Protein AF-A0A2S8AEC3-F1 (afdb_monomer_lite)

Organism: NCBI:txid1679466

Sequence (102 aa):
MLKLQIAQNQRFCFPKEDSAPKNPKIYFIPKPKCLGIDSMGEFTSAFKLSNQFLDETGKPVPYIHIANTLAEAFNFTFGDAYKSKSRVFNRKTCNLTNALDY

pLDDT: mean 73.84, std 20.26, range [26.81, 94.19]

Secondary structure (DSSP, 8-state):
-----------------SS-------------TT--HHHHHHHHHHHHHHT--B-TTSPBPPHHHHHHHHHHHTT---S-HHHHHHHHHTS-GGG--TTS--

Structure (mmCIF, N/CA/C/O backbone):
data_AF-A0A2S8AEC3-F1
#
_entry.id   AF-A0A2S8AEC3-F1
#
loop_
_atom_site.group_PDB
_atom_site.id
_atom_site.type_symbol
_atom_site.label_atom_id
_atom_site.label_alt_id
_atom_site.label_comp_id
_atom_site.label_asym_id
_atom_site.label_entity_id
_atom_site.label_seq_id
_atom_site.pdbx_PDB_ins_code
_atom_site.Cartn_x
_atom_site.Cartn_y
_atom_site.Cartn_z
_atom_site.occupancy
_atom_site.B_iso_or_equiv
_atom_site.auth_seq_id
_atom_site.auth_comp_id
_atom_site.auth_asym_id
_atom_site.auth_atom_id
_atom_site.pdbx_PDB_model_num
ATOM 1 N N . MET A 1 1 ? -5.143 16.862 -0.279 1.00 30.19 1 MET A N 1
ATOM 2 C CA . MET A 1 1 ? -4.598 16.845 1.098 1.00 30.19 1 MET A CA 1
ATOM 3 C C . MET A 1 1 ? -5.369 15.788 1.886 1.00 30.19 1 MET A C 1
ATOM 5 O O . MET A 1 1 ? -6.481 16.062 2.320 1.00 30.19 1 MET A O 1
ATOM 9 N N . LEU A 1 2 ? -4.853 14.557 1.962 1.00 26.8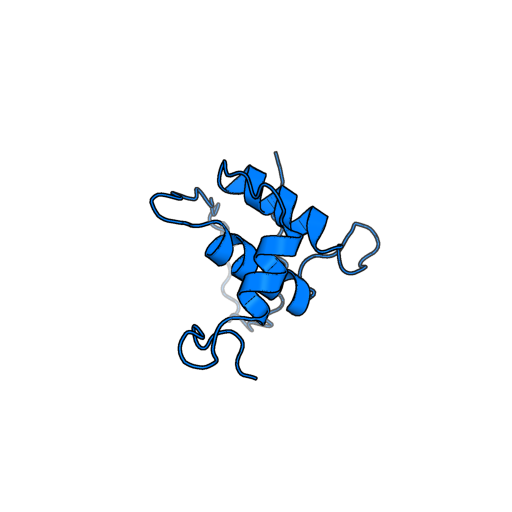1 2 LEU A N 1
ATOM 10 C CA . LEU A 1 2 ? -5.525 13.448 2.652 1.00 26.81 2 LEU A CA 1
ATOM 11 C C . LEU A 1 2 ? -5.473 13.658 4.174 1.00 26.81 2 LEU A C 1
ATOM 13 O O . LEU A 1 2 ? -4.396 13.773 4.757 1.00 26.81 2 LEU A O 1
ATOM 17 N N . LYS A 1 3 ? -6.644 13.715 4.820 1.00 31.31 3 LYS A N 1
ATOM 18 C CA . LYS A 1 3 ? -6.771 13.624 6.279 1.00 31.31 3 LYS A CA 1
ATOM 19 C C . LYS A 1 3 ? -6.687 12.149 6.661 1.00 31.31 3 LYS A C 1
ATOM 21 O O . LYS A 1 3 ? -7.661 11.421 6.515 1.00 31.31 3 LYS A O 1
ATOM 26 N N . LEU A 1 4 ? -5.535 11.718 7.162 1.00 37.09 4 LEU A N 1
ATOM 27 C CA . LEU A 1 4 ? -5.413 10.421 7.819 1.00 37.09 4 LEU A CA 1
ATOM 28 C C . LEU A 1 4 ? -6.118 10.512 9.183 1.00 37.09 4 LEU A C 1
ATOM 30 O O . LEU A 1 4 ? -5.531 10.968 10.164 1.00 37.09 4 LEU A O 1
ATOM 34 N N . GLN A 1 5 ? -7.399 10.151 9.244 1.00 39.84 5 GLN A N 1
ATOM 35 C CA . GLN A 1 5 ? -8.081 9.945 10.520 1.00 39.84 5 GLN A CA 1
ATOM 36 C C . GLN A 1 5 ? -7.705 8.559 11.035 1.00 39.84 5 GLN A C 1
ATOM 38 O O . GLN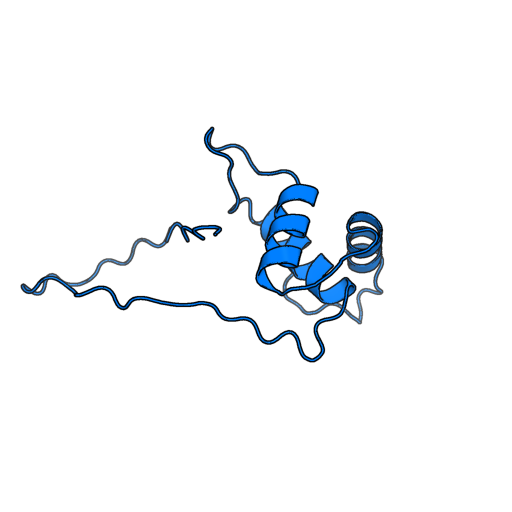 A 1 5 ? -8.264 7.549 10.623 1.00 39.84 5 GLN A O 1
ATOM 43 N N . ILE A 1 6 ? -6.722 8.515 11.929 1.00 42.31 6 ILE A N 1
ATOM 44 C CA . ILE A 1 6 ? -6.424 7.307 12.693 1.00 42.31 6 ILE A CA 1
ATOM 45 C C . ILE A 1 6 ? -7.579 7.131 13.684 1.00 42.31 6 ILE A C 1
ATOM 47 O O . ILE A 1 6 ? -7.670 7.866 14.668 1.00 42.31 6 ILE A O 1
ATOM 51 N N . ALA A 1 7 ? -8.486 6.191 13.416 1.00 36.03 7 ALA A N 1
ATOM 52 C CA . ALA A 1 7 ? -9.469 5.765 14.402 1.00 36.03 7 ALA A CA 1
ATOM 53 C C . ALA A 1 7 ? -8.718 5.038 15.525 1.00 36.03 7 ALA A C 1
ATOM 55 O O . ALA A 1 7 ? -8.299 3.890 15.373 1.00 36.03 7 ALA A O 1
ATOM 56 N N . GLN A 1 8 ? -8.493 5.724 16.647 1.00 45.44 8 GLN A N 1
ATOM 57 C CA . GLN A 1 8 ? -7.916 5.110 17.838 1.00 45.44 8 GLN A CA 1
ATOM 58 C C . GLN A 1 8 ? -8.944 4.170 18.476 1.00 45.44 8 GLN A C 1
ATOM 60 O O . GLN A 1 8 ? -9.658 4.534 19.405 1.00 45.44 8 GLN A O 1
ATOM 65 N N . ASN A 1 9 ? -9.019 2.937 17.980 1.00 40.97 9 ASN A N 1
ATOM 66 C CA . ASN A 1 9 ? -9.694 1.844 18.672 1.00 40.97 9 ASN A CA 1
ATOM 67 C C . ASN A 1 9 ? -8.778 1.275 19.762 1.00 40.97 9 ASN A C 1
ATOM 69 O O . ASN A 1 9 ? -8.290 0.154 19.656 1.00 40.97 9 ASN A O 1
ATOM 73 N N . GLN A 1 10 ? -8.549 2.043 20.827 1.00 43.66 10 GLN A N 1
ATOM 74 C CA . GLN A 1 10 ? -8.087 1.495 22.101 1.00 43.66 10 GLN A CA 1
ATOM 75 C C . GLN A 1 10 ? -8.871 2.157 23.233 1.00 43.66 10 GLN A C 1
ATOM 77 O O . GLN A 1 10 ? -8.776 3.360 23.465 1.00 43.66 10 GLN A O 1
ATOM 82 N N . ARG A 1 11 ? -9.676 1.347 23.933 1.00 36.03 11 ARG A N 1
ATOM 83 C CA . ARG A 1 11 ? -10.279 1.711 25.217 1.00 36.03 11 ARG A CA 1
ATOM 84 C C . ARG A 1 11 ? -9.154 1.914 26.232 1.00 36.03 11 ARG A C 1
ATOM 86 O O . ARG A 1 11 ? -8.759 0.970 26.907 1.00 36.03 11 ARG A O 1
ATOM 93 N N . PHE A 1 12 ? -8.654 3.135 26.346 1.00 38.22 12 PHE A N 1
ATOM 94 C CA . PHE A 1 12 ? -7.896 3.558 27.514 1.00 38.22 12 PHE A CA 1
ATOM 95 C C . PHE A 1 12 ? -8.860 4.219 28.498 1.00 38.22 12 PHE A C 1
ATOM 97 O O . PHE A 1 12 ? -9.429 5.273 28.219 1.00 38.22 12 PHE A O 1
ATOM 104 N N . CYS A 1 13 ? -9.065 3.580 29.652 1.00 37.59 13 CYS A N 1
ATOM 105 C CA . CYS A 1 13 ? -9.583 4.273 30.827 1.00 37.59 13 CYS A CA 1
ATOM 106 C C . CYS A 1 13 ? -8.489 5.235 31.298 1.00 37.59 13 CYS A C 1
ATOM 108 O O . CYS A 1 13 ? -7.521 4.806 31.922 1.00 37.59 13 CYS A O 1
ATOM 110 N N . PHE A 1 14 ? -8.629 6.520 30.981 1.00 36.03 14 PHE A N 1
ATOM 111 C CA . PHE A 1 14 ? -7.838 7.564 31.623 1.00 36.03 14 PHE A CA 1
ATOM 112 C C . PHE A 1 14 ? -8.504 7.944 32.954 1.00 36.03 14 PHE A C 1
ATOM 114 O O . PHE A 1 14 ? -9.736 8.057 32.995 1.00 36.03 14 PHE A O 1
ATOM 121 N N . PRO A 1 15 ? -7.743 8.127 34.050 1.00 44.25 15 PRO A N 1
ATOM 122 C CA . PRO A 1 15 ? -8.296 8.725 35.257 1.00 44.25 15 PRO A CA 1
ATOM 123 C C . PRO A 1 15 ? -8.826 10.124 34.921 1.00 44.25 15 PRO A C 1
ATOM 125 O O . PRO A 1 15 ? -8.248 10.845 34.107 1.00 44.25 15 PRO A O 1
ATOM 128 N N . LYS A 1 16 ? -9.968 10.481 35.516 1.00 48.62 16 LYS A N 1
ATOM 129 C CA . LYS A 1 16 ? -10.542 11.822 35.397 1.00 48.62 16 LYS A CA 1
ATOM 130 C C . LYS A 1 16 ? -9.614 12.808 36.100 1.00 48.62 16 LYS A C 1
ATOM 132 O O . LYS A 1 16 ? -9.547 12.792 37.323 1.00 48.62 16 LYS A O 1
ATOM 137 N N . GLU A 1 17 ? -8.965 13.672 35.333 1.00 46.25 17 GLU A N 1
ATOM 138 C CA . GLU A 1 17 ? -8.480 14.952 35.837 1.00 46.25 17 GLU A CA 1
ATOM 139 C C . GLU A 1 17 ? -9.042 16.092 34.990 1.00 46.25 17 GLU A C 1
ATOM 141 O O . GLU A 1 17 ? -9.009 16.083 33.756 1.00 46.25 17 GLU A O 1
ATOM 146 N N . ASP A 1 18 ? -9.607 17.057 35.708 1.00 55.28 18 ASP A N 1
ATOM 147 C CA . ASP A 1 18 ? -10.241 18.267 35.219 1.00 55.28 18 ASP A CA 1
ATOM 148 C C . ASP A 1 18 ? -9.201 19.235 34.643 1.00 55.2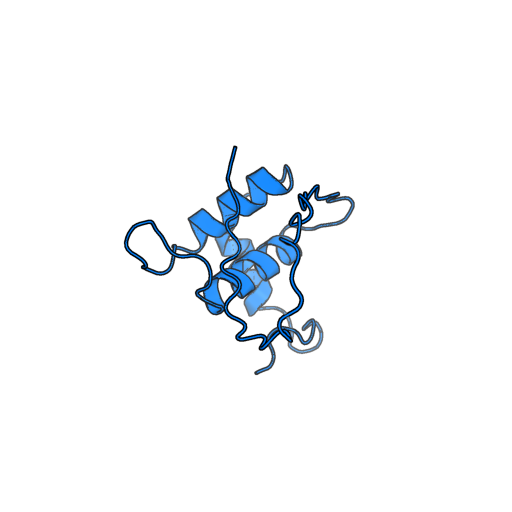8 18 ASP A C 1
ATOM 150 O O . ASP A 1 18 ? -8.627 20.067 35.336 1.00 55.28 18 ASP A O 1
ATOM 154 N N . SER A 1 19 ? -8.943 19.136 33.345 1.00 56.88 19 SER A N 1
ATOM 155 C CA . SER A 1 19 ? -8.654 20.265 32.450 1.00 56.88 19 SER A CA 1
ATOM 156 C C . SER A 1 19 ? -8.525 19.712 31.034 1.00 56.88 19 SER A C 1
ATOM 158 O O . SER A 1 19 ? -7.842 18.720 30.797 1.00 56.88 19 SER A O 1
ATOM 160 N N . ALA A 1 20 ? -9.251 20.301 30.081 1.00 57.78 20 ALA A N 1
ATOM 161 C CA . ALA A 1 20 ? -9.351 19.779 28.721 1.00 57.78 20 ALA A CA 1
ATOM 162 C C . ALA A 1 20 ? -7.955 19.502 28.119 1.00 57.78 20 ALA A C 1
ATOM 164 O O . ALA A 1 20 ? -7.162 20.443 27.987 1.00 57.78 20 ALA A O 1
ATOM 165 N N . PRO A 1 21 ? -7.635 18.258 27.710 1.00 53.09 21 PRO A N 1
ATOM 166 C CA . PRO A 1 21 ? -6.360 17.989 27.076 1.00 53.09 21 PRO A CA 1
ATOM 167 C C . PRO A 1 21 ? -6.349 18.709 25.726 1.00 53.09 21 PRO A C 1
ATOM 169 O O . PRO A 1 21 ? -7.119 18.396 24.815 1.00 53.09 21 PRO A O 1
ATOM 172 N N . LYS A 1 22 ? -5.473 19.709 25.582 1.00 67.88 22 LYS A N 1
ATOM 173 C CA . LYS A 1 22 ? -5.096 20.242 24.269 1.00 67.88 22 LYS A CA 1
ATOM 174 C C . LYS A 1 22 ? -4.390 19.112 23.526 1.00 67.88 22 LYS A C 1
ATOM 176 O O . LYS A 1 22 ? -3.180 18.950 23.651 1.00 67.88 22 LYS A O 1
ATOM 181 N N . ASN A 1 23 ? -5.160 18.313 22.792 1.00 70.31 23 ASN A N 1
ATOM 182 C CA . ASN A 1 23 ? -4.630 17.227 21.977 1.00 70.31 23 ASN A CA 1
ATOM 183 C C . ASN A 1 23 ? -3.487 17.772 21.105 1.00 70.31 23 ASN A C 1
ATOM 185 O O . ASN A 1 23 ? -3.705 18.742 20.363 1.00 70.31 23 ASN A O 1
ATOM 189 N N . PRO A 1 24 ? -2.269 17.211 21.196 1.00 77.75 24 PRO A N 1
ATOM 190 C CA . PRO A 1 24 ? -1.165 17.675 20.376 1.00 77.75 24 PRO A CA 1
ATOM 191 C C . PRO A 1 24 ? -1.512 17.454 18.901 1.00 77.75 24 PRO A C 1
ATOM 193 O O . PRO A 1 24 ? -2.012 16.397 18.512 1.00 77.75 24 PRO A O 1
ATOM 196 N N . LYS A 1 25 ? -1.249 18.457 18.057 1.00 82.50 25 LYS A N 1
ATOM 197 C CA . LYS A 1 25 ? -1.338 18.286 16.602 1.00 82.50 25 LYS A CA 1
ATOM 198 C C . LYS A 1 25 ? -0.174 17.398 16.165 1.00 82.50 25 LYS A C 1
ATOM 200 O O . LYS A 1 25 ? 0.973 17.837 16.197 1.00 82.50 25 LYS A O 1
ATOM 205 N N . ILE A 1 26 ? -0.472 16.159 15.786 1.00 77.31 26 ILE A N 1
ATOM 206 C CA . ILE A 1 26 ? 0.516 15.199 15.285 1.00 77.31 26 ILE A CA 1
ATOM 207 C C . ILE A 1 26 ? 0.600 15.337 13.762 1.00 77.31 26 ILE A C 1
ATOM 209 O O . ILE A 1 26 ? -0.422 15.316 13.078 1.00 77.31 26 ILE A O 1
ATOM 213 N N . TYR A 1 27 ? 1.818 15.465 13.234 1.00 81.06 27 TYR A N 1
ATOM 214 C CA . TYR A 1 27 ? 2.090 15.505 11.797 1.00 81.06 27 TYR A CA 1
ATOM 215 C C . TYR A 1 27 ? 2.956 14.310 11.406 1.00 81.06 27 TYR A C 1
ATOM 217 O O . TYR A 1 27 ? 3.939 14.005 12.078 1.00 81.06 27 TYR A O 1
ATOM 225 N N . PHE A 1 28 ? 2.613 13.661 10.295 1.00 77.94 28 PHE A N 1
ATOM 226 C CA . PHE A 1 28 ? 3.426 12.615 9.688 1.00 77.94 28 PHE A CA 1
ATOM 227 C C . PHE A 1 28 ? 4.085 13.170 8.425 1.00 77.94 28 PHE A C 1
ATOM 229 O O . PHE A 1 28 ? 3.399 13.495 7.460 1.00 77.94 28 PHE A O 1
ATOM 236 N N . ILE A 1 29 ? 5.412 13.314 8.451 1.00 81.94 29 ILE A N 1
ATOM 237 C CA . ILE A 1 29 ? 6.212 13.771 7.309 1.00 81.94 29 ILE A CA 1
ATOM 238 C C . ILE A 1 29 ? 7.210 12.656 6.986 1.00 81.94 29 ILE A C 1
ATOM 240 O O . ILE A 1 29 ? 8.277 12.592 7.608 1.00 81.94 29 ILE A O 1
ATOM 244 N N . PRO A 1 30 ? 6.871 11.734 6.072 1.00 79.69 30 PRO A N 1
ATOM 245 C CA . PRO A 1 30 ? 7.752 10.625 5.752 1.00 79.69 30 PRO A CA 1
ATOM 246 C C . PRO A 1 30 ? 9.020 11.116 5.046 1.00 79.69 30 PRO A C 1
ATOM 248 O O . PRO A 1 30 ? 8.983 11.995 4.186 1.00 79.69 30 PRO A O 1
ATOM 251 N N . LYS A 1 31 ? 10.162 10.517 5.394 1.00 81.19 31 LYS A N 1
ATOM 252 C CA . LYS A 1 31 ? 11.441 10.709 4.697 1.00 81.19 31 LYS A CA 1
ATOM 253 C C . LYS A 1 31 ? 11.837 9.381 4.047 1.00 81.19 31 LYS A C 1
ATOM 255 O O . LYS A 1 31 ? 12.493 8.575 4.700 1.00 81.19 31 LYS A O 1
ATOM 260 N N . PRO A 1 32 ? 11.469 9.131 2.780 1.00 75.75 32 PRO A N 1
ATOM 261 C CA . PRO A 1 32 ? 11.583 7.816 2.149 1.00 75.75 32 PRO A CA 1
ATOM 262 C C . PRO A 1 32 ? 13.008 7.434 1.726 1.00 75.75 32 PRO A C 1
ATOM 264 O O . PRO A 1 32 ? 13.154 6.523 0.917 1.00 75.75 32 PRO A O 1
ATOM 267 N N . LYS A 1 33 ? 14.067 8.110 2.209 1.00 68.06 33 LYS A N 1
ATOM 268 C CA . LYS A 1 33 ? 15.454 7.754 1.858 1.00 68.06 33 LYS A CA 1
ATOM 269 C C . LYS A 1 33 ? 15.658 6.273 2.216 1.00 68.06 33 LYS A C 1
ATOM 271 O O . LYS A 1 33 ? 15.732 5.953 3.395 1.00 68.06 33 LYS A O 1
ATOM 276 N N . CYS A 1 34 ? 15.704 5.410 1.197 1.00 69.31 34 CYS A N 1
ATOM 277 C CA . CYS A 1 34 ? 15.829 3.944 1.257 1.00 69.31 34 CYS A CA 1
ATOM 278 C C . CYS A 1 34 ? 14.539 3.099 1.386 1.00 69.31 34 CYS A C 1
ATOM 280 O O . CYS A 1 34 ? 14.647 1.884 1.538 1.00 69.31 34 CYS A O 1
ATOM 282 N N . LEU A 1 35 ? 13.333 3.666 1.270 1.00 75.56 35 LEU A N 1
ATOM 283 C CA . LEU A 1 35 ? 12.103 2.863 1.160 1.00 75.56 35 LEU A CA 1
ATOM 284 C C . LEU A 1 35 ? 11.932 2.350 -0.276 1.00 75.56 35 LEU A C 1
ATOM 286 O O . LEU A 1 35 ? 11.661 3.114 -1.201 1.00 75.56 35 LEU A O 1
ATOM 290 N N . GLY A 1 36 ? 12.129 1.043 -0.461 1.00 84.62 36 GLY A N 1
ATOM 291 C CA . GLY A 1 36 ? 11.971 0.374 -1.750 1.00 84.62 36 GLY A CA 1
ATOM 292 C C . GLY A 1 36 ? 10.517 0.021 -2.076 1.00 84.62 36 GLY A C 1
ATOM 293 O O . GLY A 1 36 ? 9.645 0.004 -1.204 1.00 84.62 36 GLY A O 1
ATOM 294 N N . ILE A 1 37 ? 10.272 -0.337 -3.341 1.00 88.38 37 ILE A N 1
ATOM 295 C CA . ILE A 1 37 ? 8.950 -0.761 -3.838 1.00 88.38 37 ILE A CA 1
ATOM 296 C C . ILE A 1 37 ? 8.374 -1.918 -3.012 1.00 88.38 37 ILE A C 1
ATOM 298 O O . ILE A 1 37 ? 7.169 -1.940 -2.758 1.00 88.38 37 ILE A O 1
ATOM 302 N N . ASP A 1 38 ? 9.215 -2.854 -2.575 1.00 86.81 38 ASP A N 1
ATOM 303 C CA . ASP A 1 38 ? 8.770 -4.033 -1.825 1.00 86.81 38 ASP A CA 1
ATOM 304 C C . ASP A 1 38 ? 8.400 -3.682 -0.380 1.00 86.81 38 ASP A C 1
ATOM 306 O O . ASP A 1 38 ? 7.372 -4.140 0.111 1.00 86.81 38 ASP A O 1
ATOM 310 N N . SER A 1 39 ? 9.142 -2.775 0.266 1.00 87.69 39 SER A N 1
ATOM 311 C CA . SER A 1 39 ? 8.782 -2.247 1.590 1.00 87.69 39 SER A CA 1
ATOM 312 C C . SER A 1 39 ? 7.441 -1.508 1.556 1.00 87.69 39 SER A C 1
ATOM 314 O O . SER A 1 39 ? 6.602 -1.681 2.437 1.00 87.69 39 SER A O 1
ATOM 316 N N . MET A 1 40 ? 7.192 -0.726 0.502 1.00 90.44 40 MET A N 1
ATOM 317 C CA . MET A 1 40 ? 5.896 -0.068 0.314 1.00 90.44 40 MET A CA 1
ATOM 318 C C . MET A 1 40 ? 4.768 -1.074 0.029 1.00 90.44 40 MET A C 1
ATOM 320 O O . MET A 1 40 ? 3.631 -0.877 0.470 1.00 90.44 40 MET A O 1
ATOM 324 N N . GLY A 1 41 ? 5.071 -2.175 -0.665 1.00 91.12 41 GLY A N 1
ATOM 325 C CA . GLY A 1 41 ? 4.141 -3.291 -0.862 1.00 91.12 41 GLY A CA 1
ATOM 326 C C . GLY A 1 41 ? 3.798 -4.007 0.439 1.00 91.12 41 GLY A C 1
ATOM 327 O O . GLY A 1 41 ? 2.644 -4.386 0.648 1.00 91.12 41 GLY A O 1
ATOM 328 N N . GLU A 1 42 ? 4.770 -4.137 1.340 1.00 90.00 42 GLU A N 1
ATOM 329 C CA . GLU A 1 42 ? 4.586 -4.714 2.669 1.00 90.00 42 GLU A CA 1
ATOM 330 C C . GLU A 1 42 ? 3.685 -3.828 3.537 1.00 90.00 42 GLU A C 1
ATOM 332 O O . GLU A 1 42 ? 2.696 -4.330 4.069 1.00 90.00 42 GLU A O 1
ATOM 337 N N . PHE A 1 43 ? 3.908 -2.507 3.575 1.00 90.25 43 PHE A N 1
ATOM 338 C CA . PHE A 1 43 ? 2.989 -1.578 4.250 1.00 90.25 43 PHE A CA 1
ATOM 339 C C . PHE A 1 43 ? 1.570 -1.645 3.691 1.00 90.25 43 PHE A C 1
ATOM 341 O O . PHE A 1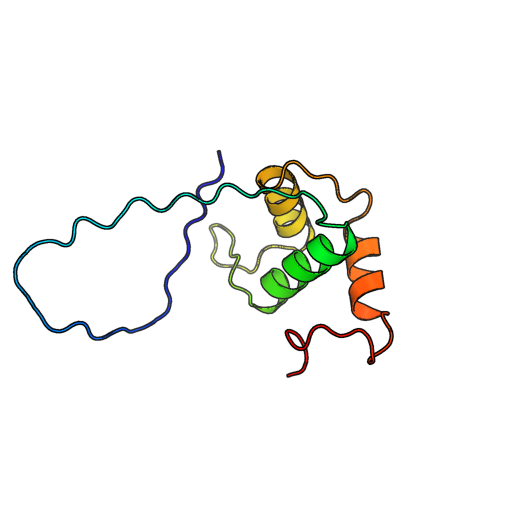 43 ? 0.606 -1.757 4.447 1.00 90.25 43 PHE A O 1
ATOM 348 N N . THR A 1 44 ? 1.431 -1.628 2.367 1.00 92.31 44 THR A N 1
ATOM 349 C CA . THR A 1 44 ? 0.111 -1.710 1.729 1.00 92.31 44 THR A CA 1
ATOM 350 C C . THR A 1 44 ? -0.589 -3.024 2.082 1.00 92.31 44 THR A C 1
ATOM 352 O O . THR A 1 44 ? -1.789 -3.040 2.361 1.00 92.31 44 THR A O 1
ATOM 355 N N . SER A 1 45 ? 0.155 -4.132 2.103 1.00 91.62 45 SER A N 1
ATOM 356 C CA . SER A 1 45 ? -0.376 -5.453 2.447 1.00 91.62 45 SER A CA 1
ATOM 357 C C . SER A 1 45 ? -0.785 -5.527 3.916 1.00 91.62 45 SER A C 1
ATOM 359 O O . SER A 1 45 ? -1.896 -5.967 4.200 1.00 91.62 45 SER A O 1
ATOM 361 N N . ALA A 1 46 ? 0.046 -5.022 4.830 1.00 90.62 46 ALA A N 1
ATOM 362 C CA . ALA A 1 46 ? -0.256 -4.962 6.257 1.00 90.62 46 ALA A CA 1
ATOM 363 C C . ALA A 1 46 ? -1.519 -4.133 6.537 1.00 90.62 46 ALA A C 1
ATOM 365 O O . ALA A 1 46 ? -2.415 -4.590 7.245 1.00 90.62 46 ALA A O 1
ATOM 366 N N . PHE A 1 47 ? -1.656 -2.955 5.920 1.00 90.56 47 PHE A N 1
ATOM 367 C CA . PHE A 1 47 ? -2.863 -2.134 6.061 1.00 90.56 47 PHE A CA 1
ATOM 368 C C . PHE A 1 47 ? -4.100 -2.769 5.438 1.00 90.56 47 PHE A C 1
ATOM 370 O O . 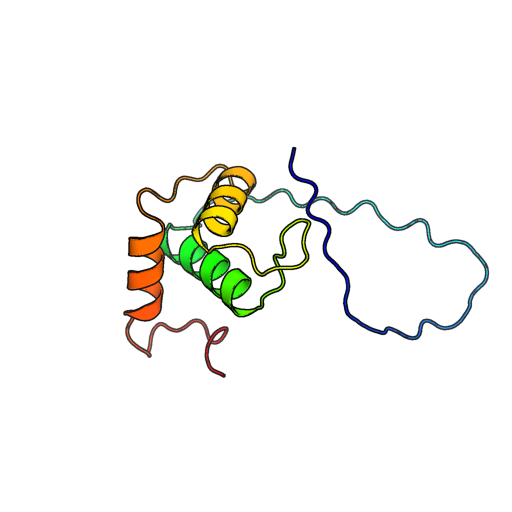PHE A 1 47 ? -5.205 -2.619 5.962 1.00 90.56 47 PHE A O 1
ATOM 377 N N . LYS A 1 48 ? -3.938 -3.491 4.324 1.00 90.69 48 LYS A N 1
ATOM 378 C CA . LYS A 1 48 ? -5.062 -4.206 3.726 1.00 90.69 48 LYS A CA 1
ATOM 379 C C . LYS A 1 48 ? -5.529 -5.356 4.618 1.00 90.69 48 LYS A C 1
ATOM 381 O O . LYS A 1 48 ? -6.732 -5.538 4.758 1.00 90.69 48 LYS A O 1
ATOM 386 N N . LEU A 1 49 ? -4.601 -6.115 5.199 1.00 89.25 49 LEU A N 1
ATOM 387 C CA . LEU A 1 49 ? -4.902 -7.239 6.089 1.00 89.25 49 LEU A CA 1
ATOM 388 C C . LEU A 1 49 ? -5.472 -6.778 7.433 1.00 89.25 49 LEU A C 1
ATOM 390 O O . LEU A 1 49 ? -6.321 -7.459 7.998 1.00 89.25 49 LEU A O 1
ATOM 394 N N . SER A 1 50 ? -5.065 -5.604 7.918 1.00 89.06 50 SER A N 1
ATOM 395 C CA . SER A 1 50 ? -5.584 -5.058 9.171 1.00 89.06 50 SER A CA 1
ATOM 396 C C . SER A 1 50 ? -7.035 -4.575 9.080 1.00 89.06 50 SER A C 1
ATOM 398 O O . SER A 1 50 ? -7.654 -4.347 10.117 1.00 89.06 50 SER A O 1
ATOM 400 N N . ASN A 1 51 ? -7.584 -4.397 7.868 1.00 85.94 51 ASN A N 1
ATOM 401 C CA . ASN A 1 51 ? -8.913 -3.821 7.619 1.00 85.94 51 ASN A CA 1
ATOM 402 C C . ASN A 1 51 ? -9.147 -2.464 8.318 1.00 85.94 51 ASN A C 1
ATOM 404 O O . ASN A 1 51 ? -10.285 -2.081 8.577 1.00 85.94 51 ASN A O 1
ATOM 408 N N . GLN A 1 52 ? -8.080 -1.711 8.602 1.00 82.00 52 GLN A N 1
ATOM 409 C CA . GLN A 1 52 ? -8.173 -0.404 9.267 1.00 82.00 52 GLN A CA 1
ATOM 410 C C . GLN A 1 52 ? -8.484 0.744 8.296 1.00 82.00 52 GLN A C 1
ATOM 412 O O . GLN A 1 52 ? -8.820 1.843 8.728 1.00 82.00 52 GLN A O 1
ATOM 417 N N . PHE A 1 53 ? -8.388 0.495 6.988 1.00 83.75 53 PHE A N 1
ATOM 418 C CA . PHE A 1 53 ? -8.757 1.449 5.946 1.00 83.75 53 PHE A CA 1
ATOM 419 C C . PHE A 1 53 ? -10.139 1.098 5.410 1.00 83.75 53 PHE A C 1
ATOM 421 O O . PHE A 1 53 ? -10.301 0.113 4.682 1.00 83.75 53 PHE A O 1
ATOM 428 N N . LEU A 1 54 ? -11.118 1.915 5.791 1.00 88.19 54 LEU A N 1
ATOM 429 C CA . LEU A 1 54 ? -12.508 1.799 5.375 1.00 88.19 54 LEU A CA 1
ATOM 430 C C . LEU A 1 54 ? -12.888 2.978 4.471 1.00 88.19 54 LEU A C 1
ATOM 432 O O . LEU A 1 54 ? -12.342 4.072 4.617 1.00 88.19 54 LEU A O 1
ATOM 436 N N . ASP A 1 55 ? -13.790 2.740 3.525 1.00 86.62 55 ASP A N 1
ATOM 437 C CA . ASP A 1 55 ? -14.412 3.802 2.733 1.00 86.62 55 ASP A CA 1
ATOM 438 C C . ASP A 1 55 ? -15.483 4.553 3.546 1.00 86.62 55 ASP A C 1
ATOM 440 O O . ASP A 1 55 ? -15.758 4.220 4.703 1.00 86.62 55 ASP A O 1
ATOM 444 N N . GLU A 1 56 ? -16.116 5.565 2.947 1.00 88.69 56 GLU A N 1
ATOM 445 C CA . GLU A 1 56 ? -17.208 6.315 3.588 1.00 88.69 56 GLU A CA 1
ATOM 446 C C . GLU A 1 56 ? -18.411 5.451 4.008 1.00 88.69 56 GLU A C 1
ATOM 448 O O . GLU A 1 56 ? -19.205 5.872 4.848 1.00 88.69 56 GLU A O 1
ATOM 453 N N . THR A 1 57 ? -18.544 4.239 3.462 1.00 92.44 57 THR A N 1
ATOM 454 C CA . THR A 1 57 ? -19.605 3.280 3.800 1.00 92.44 57 THR A CA 1
ATOM 455 C C . THR A 1 57 ? -19.186 2.287 4.886 1.00 92.44 57 THR A C 1
ATOM 457 O O . THR A 1 57 ? -19.977 1.427 5.276 1.00 92.44 57 THR A O 1
ATOM 460 N N . GLY A 1 58 ? -17.950 2.389 5.388 1.00 88.44 58 GLY A N 1
ATOM 461 C CA . GLY A 1 58 ? -17.389 1.480 6.383 1.00 88.44 58 GLY A CA 1
ATOM 462 C C . GLY A 1 58 ? -16.882 0.156 5.803 1.00 88.44 58 GLY A C 1
ATOM 463 O O . GLY A 1 58 ? -16.643 -0.781 6.566 1.00 88.44 58 GLY A O 1
ATOM 464 N N . LYS A 1 59 ? -16.715 0.035 4.479 1.00 91.06 59 LYS A N 1
ATOM 465 C CA . LYS A 1 59 ? -16.218 -1.195 3.840 1.00 91.06 59 LYS A CA 1
ATOM 466 C C . LYS A 1 59 ? -14.702 -1.162 3.652 1.00 91.06 59 LYS A C 1
ATOM 468 O O . LYS A 1 59 ? -14.150 -0.104 3.361 1.00 91.06 59 LYS A O 1
ATOM 473 N N . PRO A 1 60 ? -14.006 -2.313 3.748 1.00 89.50 60 PRO A N 1
ATOM 474 C CA . PRO A 1 60 ? -12.565 -2.371 3.536 1.00 89.50 60 PRO A CA 1
ATOM 475 C C . PRO A 1 60 ? -12.152 -1.886 2.148 1.00 89.50 60 PRO A C 1
ATOM 477 O O . PRO A 1 60 ? -12.530 -2.464 1.127 1.00 89.50 60 PRO A O 1
ATOM 480 N N . VAL A 1 61 ? -11.273 -0.894 2.121 1.00 92.94 61 VAL A N 1
ATOM 481 C CA . VAL A 1 61 ? -10.786 -0.272 0.890 1.00 92.94 61 VAL A CA 1
ATOM 482 C C . VAL A 1 61 ? -9.971 -1.279 0.057 1.00 92.94 61 VAL A C 1
ATOM 484 O O . VAL A 1 61 ? -9.225 -2.092 0.623 1.00 92.94 61 VAL A O 1
ATOM 487 N N . PRO A 1 62 ? -10.078 -1.288 -1.287 1.00 92.75 62 PRO A N 1
ATOM 488 C CA . PRO A 1 62 ? -9.262 -2.165 -2.122 1.00 92.75 62 PRO A CA 1
ATOM 489 C C . PRO A 1 62 ? -7.767 -1.825 -2.027 1.00 92.75 62 PRO A C 1
ATOM 491 O O . PRO A 1 62 ? -7.381 -0.670 -1.871 1.00 92.75 62 PRO A O 1
ATOM 494 N N . TYR A 1 63 ? -6.908 -2.837 -2.192 1.00 92.75 63 TYR A N 1
ATOM 495 C CA . TYR A 1 63 ? -5.447 -2.711 -2.058 1.00 92.75 63 TYR A CA 1
ATOM 496 C C . TYR A 1 63 ? -4.850 -1.539 -2.860 1.00 92.75 63 TYR A C 1
ATOM 498 O O . TYR A 1 63 ? -4.014 -0.805 -2.344 1.00 92.75 63 TYR A O 1
ATOM 506 N N . ILE A 1 64 ? -5.304 -1.335 -4.102 1.00 94.19 64 ILE A N 1
ATOM 507 C CA . ILE A 1 64 ? -4.756 -0.304 -4.993 1.00 94.19 64 ILE A CA 1
ATOM 508 C C . ILE A 1 64 ? -4.979 1.123 -4.473 1.00 94.19 64 ILE A C 1
ATOM 510 O O . ILE A 1 64 ? -4.122 1.980 -4.653 1.00 94.19 64 ILE A O 1
ATOM 514 N N . HIS A 1 65 ? -6.080 1.380 -3.764 1.00 93.75 65 HIS A N 1
ATOM 515 C CA . HIS A 1 65 ? -6.347 2.700 -3.188 1.00 93.75 65 HIS A CA 1
ATOM 516 C C . HIS A 1 65 ? -5.415 2.985 -2.005 1.00 93.75 65 HIS A C 1
ATOM 518 O O . HIS A 1 65 ? -4.912 4.100 -1.867 1.00 93.75 65 HIS A O 1
ATOM 524 N N . ILE A 1 66 ? -5.132 1.964 -1.188 1.00 93.25 66 ILE A N 1
ATOM 525 C CA . ILE A 1 66 ? -4.145 2.051 -0.103 1.00 93.25 66 ILE A CA 1
ATOM 526 C C . ILE A 1 66 ? -2.751 2.304 -0.698 1.00 93.25 66 ILE A C 1
ATOM 528 O O . ILE A 1 66 ? -2.045 3.199 -0.237 1.00 93.25 66 ILE A O 1
ATOM 532 N N . ALA A 1 67 ? -2.384 1.582 -1.765 1.00 93.44 67 ALA A N 1
ATOM 533 C CA . ALA A 1 67 ? -1.109 1.767 -2.460 1.00 93.44 67 ALA A CA 1
ATOM 534 C C . ALA A 1 67 ? -0.962 3.199 -2.994 1.00 93.44 67 ALA A C 1
ATOM 536 O O . ALA A 1 67 ? 0.043 3.853 -2.732 1.00 93.44 67 ALA A O 1
ATOM 537 N N . ASN A 1 68 ? -1.977 3.717 -3.687 1.00 92.81 68 ASN A N 1
ATOM 538 C CA . ASN A 1 68 ? -1.949 5.072 -4.239 1.00 92.81 68 ASN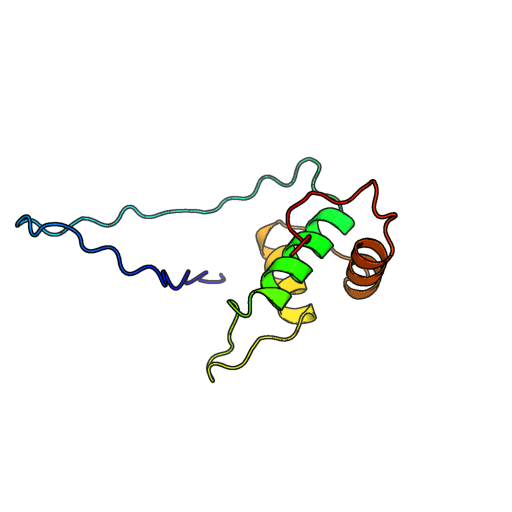 A CA 1
ATOM 539 C C . ASN A 1 68 ? -1.847 6.134 -3.136 1.00 92.81 68 ASN A C 1
ATOM 541 O O . ASN A 1 68 ? -1.040 7.052 -3.235 1.00 92.81 68 ASN A O 1
ATOM 545 N N . THR A 1 69 ? -2.584 5.959 -2.037 1.00 91.12 69 THR A N 1
ATOM 546 C CA . THR A 1 69 ? -2.523 6.866 -0.879 1.00 91.12 69 THR A CA 1
ATOM 547 C C . THR A 1 69 ? -1.122 6.898 -0.269 1.00 91.12 69 THR A C 1
ATOM 549 O O . THR A 1 69 ? -0.598 7.961 0.062 1.00 91.12 69 THR A O 1
ATOM 552 N N . LEU A 1 70 ? -0.485 5.734 -0.134 1.00 90.31 70 LEU A N 1
ATOM 553 C CA . LEU A 1 70 ? 0.879 5.634 0.371 1.00 90.31 70 LEU A CA 1
ATOM 554 C C . LEU A 1 70 ? 1.913 6.200 -0.607 1.00 90.31 70 LEU A C 1
ATOM 556 O O . LEU A 1 70 ? 2.861 6.848 -0.173 1.00 90.31 70 LEU A O 1
ATOM 560 N N . ALA A 1 71 ? 1.726 5.990 -1.909 1.00 90.81 71 ALA A N 1
ATOM 561 C CA . ALA A 1 71 ? 2.559 6.584 -2.949 1.00 90.81 71 ALA A CA 1
ATOM 562 C C . ALA A 1 71 ? 2.540 8.115 -2.869 1.00 90.81 71 ALA A C 1
ATOM 564 O O . ALA A 1 71 ? 3.598 8.739 -2.838 1.00 90.81 71 ALA A O 1
ATOM 565 N N . GLU A 1 72 ? 1.356 8.713 -2.736 1.00 89.94 72 GLU A N 1
ATOM 566 C CA . GLU A 1 72 ? 1.210 10.157 -2.543 1.00 89.94 72 GLU A CA 1
ATOM 567 C C . GLU A 1 72 ? 1.856 10.625 -1.235 1.00 89.94 72 GLU A C 1
ATOM 569 O O . GLU A 1 72 ? 2.644 11.570 -1.238 1.00 89.94 72 GLU A O 1
ATOM 574 N N . ALA A 1 73 ? 1.572 9.946 -0.119 1.00 89.00 73 ALA A N 1
ATOM 575 C CA . ALA A 1 73 ? 2.084 10.334 1.193 1.00 89.00 73 ALA A CA 1
ATOM 576 C C . ALA A 1 73 ? 3.618 10.323 1.251 1.00 89.00 73 ALA A C 1
ATOM 578 O O . ALA A 1 73 ? 4.213 11.214 1.852 1.00 89.00 73 ALA A O 1
ATOM 579 N N . PHE A 1 74 ? 4.257 9.338 0.617 1.00 89.19 74 PHE A N 1
ATOM 580 C CA . PHE A 1 74 ? 5.711 9.176 0.601 1.00 89.19 74 PHE A CA 1
ATOM 581 C C . PHE A 1 74 ? 6.384 9.809 -0.626 1.00 89.19 74 PHE A C 1
ATOM 583 O O . PHE A 1 74 ? 7.601 9.688 -0.753 1.00 89.19 74 PHE A O 1
ATOM 590 N N . ASN A 1 75 ? 5.636 10.486 -1.508 1.00 88.44 75 ASN A N 1
ATOM 591 C CA . ASN A 1 75 ? 6.130 11.004 -2.790 1.00 88.44 75 ASN A CA 1
ATOM 592 C C . ASN A 1 75 ? 6.922 9.940 -3.581 1.00 88.44 75 ASN A C 1
ATOM 594 O O . ASN A 1 75 ? 8.089 10.116 -3.936 1.00 88.44 75 ASN A O 1
ATOM 598 N N . PHE A 1 76 ? 6.284 8.791 -3.780 1.00 85.75 76 PHE A N 1
ATOM 599 C CA . PHE A 1 76 ? 6.864 7.560 -4.301 1.00 85.75 76 PHE A CA 1
ATOM 600 C C . PHE A 1 76 ? 6.016 7.002 -5.458 1.00 85.75 76 PHE A C 1
ATOM 602 O O . PHE A 1 76 ? 4.845 7.341 -5.590 1.00 85.75 76 PHE A O 1
ATOM 609 N N . THR A 1 77 ? 6.575 6.118 -6.294 1.00 86.75 77 THR A N 1
ATOM 610 C CA . THR A 1 77 ? 5.826 5.438 -7.367 1.00 86.75 77 THR A CA 1
ATOM 611 C C . THR A 1 77 ? 6.013 3.922 -7.306 1.00 86.75 77 THR A C 1
ATOM 613 O O . THR A 1 77 ? 7.129 3.414 -7.291 1.00 86.75 77 THR A O 1
ATOM 616 N N . PHE A 1 78 ? 4.906 3.171 -7.293 1.00 83.44 78 PHE A N 1
ATOM 617 C CA . PHE A 1 78 ? 4.947 1.702 -7.238 1.00 83.44 78 PHE A CA 1
ATOM 618 C C . PHE A 1 78 ? 5.351 1.041 -8.562 1.00 83.44 78 PHE A C 1
ATOM 620 O O . PHE A 1 78 ? 5.794 -0.109 -8.558 1.00 83.44 78 PHE A O 1
ATOM 627 N N . GLY A 1 79 ? 5.135 1.722 -9.692 1.00 85.94 79 GLY A N 1
ATOM 628 C CA . GLY A 1 79 ? 5.074 1.086 -11.008 1.00 85.94 79 GLY A CA 1
ATOM 629 C C . GLY A 1 79 ? 3.881 0.130 -11.077 1.00 85.94 79 GLY A C 1
ATOM 630 O O . GLY A 1 79 ? 2.795 0.520 -11.488 1.00 85.94 79 GLY A O 1
ATOM 631 N N . ASP A 1 80 ? 4.070 -1.100 -10.595 1.00 89.75 80 ASP A N 1
ATOM 632 C CA . ASP A 1 80 ? 3.025 -2.118 -10.464 1.00 89.75 80 ASP A CA 1
ATOM 633 C C . ASP A 1 80 ? 2.918 -2.582 -9.004 1.00 89.75 80 ASP A C 1
ATOM 635 O O . ASP A 1 80 ? 3.718 -3.380 -8.493 1.00 89.75 80 ASP A O 1
ATOM 639 N N . ALA A 1 81 ? 1.895 -2.065 -8.323 1.00 91.38 81 ALA A N 1
ATOM 640 C CA . ALA A 1 81 ? 1.650 -2.349 -6.916 1.00 91.38 81 ALA A CA 1
ATOM 641 C C . ALA A 1 81 ? 1.305 -3.828 -6.657 1.00 91.38 81 ALA A C 1
ATOM 643 O O . ALA A 1 81 ? 1.591 -4.336 -5.570 1.00 91.38 81 ALA A O 1
ATOM 644 N N . TYR A 1 82 ? 0.731 -4.537 -7.635 1.00 92.44 82 TYR A N 1
ATOM 645 C CA . TYR A 1 82 ? 0.400 -5.958 -7.511 1.00 92.44 82 TYR A CA 1
ATOM 646 C C . TYR A 1 82 ? 1.620 -6.851 -7.719 1.00 92.44 82 TYR A C 1
ATOM 648 O O . TYR A 1 82 ? 1.741 -7.870 -7.040 1.00 92.44 82 TYR A O 1
ATOM 656 N N . LYS A 1 83 ? 2.571 -6.459 -8.573 1.00 91.38 83 LYS A N 1
ATOM 657 C CA . LYS A 1 83 ? 3.885 -7.122 -8.622 1.00 91.38 83 LYS A CA 1
ATOM 658 C C . LYS A 1 83 ? 4.632 -6.969 -7.305 1.00 91.38 83 LYS A C 1
ATOM 660 O O . LYS A 1 83 ? 5.199 -7.949 -6.837 1.00 91.38 83 LYS A O 1
ATOM 665 N N . SER A 1 84 ? 4.597 -5.781 -6.696 1.00 89.06 84 SER A N 1
ATOM 666 C CA . SER A 1 84 ? 5.158 -5.577 -5.354 1.00 89.06 84 SER A CA 1
ATOM 667 C C . SER A 1 84 ? 4.496 -6.499 -4.328 1.00 89.06 84 SER A C 1
ATOM 669 O O . SER A 1 84 ? 5.181 -7.269 -3.660 1.00 89.06 84 SER A O 1
ATOM 671 N N . LYS A 1 85 ? 3.156 -6.536 -4.307 1.00 90.56 85 LYS A N 1
ATOM 672 C CA . LYS A 1 85 ? 2.384 -7.474 -3.482 1.00 90.56 85 LYS A CA 1
ATOM 673 C C . LYS A 1 85 ? 2.849 -8.919 -3.691 1.00 90.56 85 LYS A C 1
ATOM 675 O O . LYS A 1 85 ? 3.200 -9.599 -2.738 1.00 90.56 85 LYS A O 1
ATOM 680 N N . SER A 1 86 ? 2.893 -9.376 -4.941 1.00 90.75 86 SER A N 1
ATOM 681 C CA . SER A 1 86 ? 3.315 -10.733 -5.300 1.00 90.75 86 SER A CA 1
ATOM 682 C C . SER A 1 86 ? 4.730 -11.046 -4.806 1.00 90.75 86 SER A C 1
ATOM 684 O O . SER A 1 86 ? 4.943 -12.098 -4.214 1.00 90.75 86 SER A O 1
ATOM 686 N N . ARG A 1 87 ? 5.692 -10.127 -4.967 1.00 87.94 87 ARG A N 1
ATOM 687 C CA . ARG A 1 87 ? 7.062 -10.310 -4.459 1.00 87.94 87 ARG A CA 1
ATOM 688 C C . ARG A 1 87 ? 7.116 -10.416 -2.937 1.00 87.94 87 ARG A C 1
ATOM 690 O O . ARG A 1 87 ? 7.862 -11.250 -2.435 1.00 87.94 87 ARG A O 1
ATOM 697 N N . VAL A 1 88 ? 6.309 -9.633 -2.218 1.00 87.31 88 VAL A N 1
ATOM 698 C CA . VAL A 1 88 ? 6.214 -9.708 -0.750 1.00 87.31 88 VAL A CA 1
ATOM 699 C C . VAL A 1 88 ? 5.712 -11.081 -0.296 1.00 87.31 88 VAL A C 1
ATOM 701 O O . VAL A 1 88 ? 6.294 -11.649 0.619 1.00 87.31 88 VAL A O 1
ATOM 704 N N . PHE A 1 89 ? 4.690 -11.646 -0.948 1.00 84.94 89 PHE A N 1
ATOM 705 C CA . PHE A 1 89 ? 4.159 -12.971 -0.587 1.00 84.94 89 PHE A CA 1
ATOM 706 C C . PHE A 1 89 ? 5.008 -14.143 -1.104 1.00 84.94 89 PHE A C 1
ATOM 708 O O . PHE A 1 89 ? 4.980 -15.217 -0.515 1.00 84.94 89 PHE A O 1
ATOM 715 N N . ASN A 1 90 ? 5.778 -13.944 -2.177 1.00 86.44 90 ASN A N 1
ATOM 716 C CA . ASN A 1 90 ? 6.648 -14.969 -2.765 1.00 86.44 90 ASN A CA 1
ATOM 717 C C . ASN A 1 90 ? 8.096 -14.923 -2.243 1.00 86.44 90 ASN A C 1
ATOM 719 O O . ASN A 1 90 ? 8.943 -15.686 -2.718 1.00 86.44 90 ASN A O 1
ATOM 723 N N . ARG A 1 91 ? 8.427 -14.029 -1.299 1.00 78.06 91 ARG A N 1
ATOM 724 C CA . ARG A 1 91 ? 9.768 -13.997 -0.697 1.00 78.06 91 ARG A CA 1
ATOM 725 C C . ARG A 1 91 ? 9.997 -15.269 0.122 1.00 78.06 91 ARG A C 1
ATOM 727 O O . ARG A 1 91 ? 9.083 -15.769 0.770 1.00 78.06 91 ARG A O 1
ATOM 734 N N . LYS A 1 92 ? 11.228 -15.795 0.103 1.00 61.19 92 LYS A N 1
ATOM 735 C CA . LYS A 1 92 ? 11.608 -16.952 0.930 1.00 61.19 92 LYS A CA 1
ATOM 736 C C . LYS A 1 92 ? 11.282 -16.661 2.398 1.00 61.19 92 LYS A C 1
ATOM 738 O O . LYS A 1 92 ? 11.565 -15.562 2.873 1.00 61.19 92 LYS A O 1
ATOM 743 N N . THR A 1 93 ? 10.779 -17.663 3.115 1.00 60.22 93 THR A N 1
ATOM 744 C CA . THR A 1 93 ? 10.393 -17.584 4.535 1.00 60.22 93 THR A CA 1
ATOM 745 C C . THR A 1 93 ? 11.505 -17.011 5.426 1.00 60.22 93 THR A C 1
ATOM 747 O O . THR A 1 93 ? 11.235 -16.321 6.395 1.00 60.22 93 THR A O 1
ATOM 750 N N . CYS A 1 94 ? 12.777 -17.207 5.064 1.00 53.56 94 CYS A N 1
ATOM 751 C CA . CYS A 1 94 ? 13.927 -16.690 5.811 1.00 53.56 94 CYS A CA 1
ATOM 752 C C . CYS A 1 94 ? 14.197 -15.174 5.671 1.00 53.56 94 CYS A C 1
ATOM 754 O O . CYS A 1 94 ? 15.086 -14.672 6.350 1.00 53.56 94 CYS A O 1
ATOM 756 N N . ASN A 1 95 ? 13.453 -14.449 4.825 1.00 57.34 95 ASN A N 1
ATOM 757 C CA . ASN A 1 95 ? 13.527 -12.986 4.672 1.00 57.34 95 ASN A CA 1
ATOM 758 C C . ASN A 1 95 ? 12.251 -12.277 5.172 1.00 57.34 95 ASN A C 1
ATOM 760 O O . ASN A 1 95 ? 11.969 -11.147 4.763 1.00 57.34 95 ASN A O 1
ATOM 764 N N . LEU A 1 96 ? 11.438 -12.943 5.998 1.00 53.59 96 LEU A N 1
ATOM 765 C CA . LEU A 1 96 ? 10.280 -12.324 6.632 1.00 53.59 96 LEU A CA 1
ATOM 766 C C . LEU A 1 96 ? 10.766 -11.369 7.729 1.00 53.59 96 LEU A C 1
ATOM 768 O O . LEU A 1 96 ? 11.362 -11.773 8.721 1.00 53.59 96 LEU A O 1
ATOM 772 N N . THR A 1 97 ? 10.498 -10.076 7.571 1.00 50.81 97 THR A N 1
ATOM 773 C CA . THR A 1 97 ? 10.280 -9.213 8.731 1.00 50.81 97 THR A CA 1
ATOM 774 C C . THR A 1 97 ? 9.103 -9.822 9.494 1.00 50.81 97 THR A C 1
ATOM 776 O O . THR A 1 97 ? 8.021 -9.936 8.922 1.00 50.81 97 THR A O 1
ATOM 779 N N . ASN A 1 98 ? 9.319 -10.230 10.752 1.00 52.47 98 ASN A N 1
ATOM 780 C CA . ASN A 1 98 ? 8.391 -10.959 11.646 1.00 52.47 98 ASN A CA 1
ATOM 781 C C . ASN A 1 98 ? 7.013 -10.285 11.893 1.00 52.47 98 ASN A C 1
ATOM 783 O O . ASN A 1 98 ? 6.310 -10.625 12.837 1.00 52.47 98 ASN A O 1
ATOM 787 N N . ALA A 1 99 ? 6.623 -9.280 11.111 1.00 51.62 99 ALA A N 1
ATOM 788 C CA . ALA A 1 99 ? 5.376 -8.539 11.256 1.00 51.62 99 ALA A CA 1
ATOM 789 C C . ALA A 1 99 ? 4.152 -9.254 10.647 1.00 51.62 99 ALA A C 1
ATOM 791 O O . ALA A 1 99 ? 3.032 -8.791 10.856 1.00 51.62 99 ALA A O 1
ATOM 792 N N . LEU A 1 100 ? 4.346 -10.333 9.877 1.00 47.53 100 LEU A N 1
ATOM 793 C CA . LEU A 1 100 ? 3.271 -11.057 9.178 1.00 47.53 100 LEU A CA 1
ATOM 794 C C . LEU A 1 100 ? 3.146 -12.540 9.568 1.00 47.53 100 LEU A C 1
ATOM 796 O O . LEU A 1 100 ? 2.257 -13.208 9.046 1.00 47.53 100 LEU A O 1
ATOM 800 N N . ASP A 1 101 ? 3.991 -13.040 10.471 1.00 45.47 101 ASP A N 1
ATOM 801 C CA . ASP A 1 101 ? 3.838 -14.383 11.034 1.00 45.47 101 ASP A CA 1
ATOM 802 C C . ASP A 1 101 ? 2.792 -14.319 12.158 1.00 45.47 101 ASP A C 1
ATOM 804 O O . ASP A 1 101 ? 3.043 -13.735 13.214 1.00 45.47 101 ASP A O 1
ATOM 808 N N . TYR A 1 102 ? 1.602 -14.862 11.898 1.00 50.91 102 TYR A N 1
ATOM 809 C CA . TYR A 1 102 ? 0.487 -14.993 12.842 1.00 50.91 102 TYR A CA 1
ATOM 810 C C . TYR A 1 102 ? 0.022 -16.446 12.893 1.00 50.91 102 TYR A C 1
ATOM 812 O O . TYR A 1 102 ? -0.028 -17.074 11.809 1.00 50.91 102 TYR A O 1
#

Radius of gyration: 16.84 Å; chains: 1; bounding box: 35×38×47 Å

Foldseek 3Di:
DDDPPQPPPDPDPDPDDPDDPPPDDDDDQDDCPPPDLLNLLVVLVLCQVVLRDADPVRGRDDSVVSSVVSCVRNVHDNVDSVVSNVCNVPPPPVPDPCPPDD